Protein AF-A0AAW2JZ70-F1 (afdb_monomer_lite)

Organism: Sesamum radiatum (NCBI:txid300843)

Radius of gyration: 26.57 Å; chains: 1; bounding box: 55×25×83 Å

InterPro domains:
  IPR045018 Azaguanine-like transporters [PTHR43337] (1-91)

Sequence (106 aa):
MLAFFFTPLLASIPSWAVGPPLVLVGVLMMKAVVEVEWGDMRQAIPAFMTMILMPLTYSIAYGLIGGIGTYIVLHLWDWGEELLRKYGVIGRNNSVLVNGGAKEEL

Secondary structure (DSSP, 8-state):
-THHHHHHHHTTS-GGGGHHHHHHHHHHHHHHHHTS-TT-HHHHHHHHHHHHHHHHTT-HHHHHHHHHHHHHHHHHHHHHHHHHHHTT-----SHHHHHHHTTS--

Structure (mmCIF, N/CA/C/O backbone):
data_AF-A0AAW2JZ70-F1
#
_entry.id   AF-A0AAW2JZ70-F1
#
loop_
_atom_site.group_PDB
_atom_site.id
_atom_site.type_symbol
_atom_site.label_atom_id
_atom_site.label_alt_id
_atom_site.label_comp_id
_atom_site.label_asym_id
_atom_site.label_entity_id
_atom_site.label_seq_id
_atom_site.pdbx_PDB_ins_code
_atom_site.Cartn_x
_atom_site.Cartn_y
_atom_site.Cartn_z
_atom_site.occupancy
_atom_site.B_iso_or_equiv
_atom_site.auth_seq_id
_atom_site.auth_comp_id
_atom_site.auth_asym_id
_atom_site.auth_atom_id
_atom_site.pdbx_PDB_model_num
ATOM 1 N N . MET A 1 1 ? 11.243 12.772 -21.547 1.00 69.88 1 MET A N 1
ATOM 2 C CA . MET A 1 1 ? 11.756 13.162 -22.883 1.00 69.88 1 MET A CA 1
ATOM 3 C C . MET A 1 1 ? 13.240 12.840 -23.066 1.00 69.88 1 MET A C 1
ATOM 5 O O . MET A 1 1 ? 13.566 12.251 -24.082 1.00 69.88 1 MET A O 1
ATOM 9 N N . LEU A 1 2 ? 14.118 13.080 -22.080 1.00 80.12 2 LEU A N 1
ATOM 10 C CA . LEU A 1 2 ? 15.535 12.659 -22.138 1.00 80.12 2 LEU A CA 1
ATOM 11 C C . LEU A 1 2 ? 15.743 11.136 -22.293 1.00 80.12 2 LEU A C 1
ATOM 13 O O . LEU A 1 2 ? 16.676 10.713 -22.964 1.00 80.12 2 LEU A O 1
ATOM 17 N N . ALA A 1 3 ? 14.845 10.309 -21.744 1.00 82.81 3 ALA A N 1
ATOM 18 C CA . ALA A 1 3 ? 14.936 8.847 -21.822 1.00 82.81 3 ALA A CA 1
ATOM 19 C C . ALA A 1 3 ? 14.997 8.292 -23.260 1.00 82.81 3 ALA A C 1
ATOM 21 O O . ALA A 1 3 ? 15.693 7.307 -23.492 1.00 82.81 3 ALA A O 1
ATOM 22 N N . PHE A 1 4 ? 14.348 8.941 -24.238 1.00 83.31 4 PHE A N 1
ATOM 23 C CA . PHE A 1 4 ? 14.382 8.496 -25.639 1.00 83.31 4 PHE A CA 1
ATOM 24 C C . PHE A 1 4 ? 15.786 8.574 -26.257 1.00 83.31 4 PHE A C 1
ATOM 26 O O . PHE A 1 4 ? 16.126 7.747 -27.095 1.00 83.31 4 PHE A O 1
ATOM 33 N N . PHE A 1 5 ? 16.628 9.506 -25.799 1.00 87.00 5 PHE A N 1
ATOM 34 C CA . PHE A 1 5 ? 18.001 9.661 -26.290 1.00 87.00 5 PHE A CA 1
ATOM 35 C C . PHE A 1 5 ? 18.958 8.607 -25.705 1.00 87.00 5 PHE A C 1
ATOM 37 O O . PHE A 1 5 ? 19.898 8.181 -26.367 1.00 87.00 5 PHE A O 1
ATOM 44 N N . PHE A 1 6 ? 18.687 8.137 -24.481 1.00 82.31 6 PHE A N 1
ATOM 45 C CA . PHE A 1 6 ? 19.461 7.082 -23.811 1.00 82.31 6 PHE A CA 1
ATOM 46 C C . PHE A 1 6 ? 18.919 5.667 -24.073 1.00 82.31 6 PHE A C 1
ATOM 48 O O . PHE A 1 6 ? 19.605 4.689 -23.790 1.00 82.31 6 PHE A O 1
ATOM 55 N N . THR A 1 7 ? 17.723 5.533 -24.658 1.00 85.69 7 THR A N 1
ATOM 56 C CA . THR A 1 7 ? 17.109 4.240 -25.014 1.00 85.69 7 THR A CA 1
ATOM 57 C C . THR A 1 7 ? 18.033 3.313 -25.826 1.00 85.69 7 THR A C 1
ATOM 59 O O . THR A 1 7 ? 18.129 2.147 -25.450 1.00 85.69 7 THR A O 1
ATOM 62 N N . PRO A 1 8 ? 18.769 3.762 -26.870 1.00 83.75 8 PRO A N 1
ATOM 63 C CA . PRO A 1 8 ? 19.692 2.879 -27.596 1.00 83.75 8 PRO A CA 1
ATOM 64 C C . PRO A 1 8 ? 20.885 2.406 -26.747 1.00 83.75 8 PRO A C 1
ATOM 66 O O . PRO A 1 8 ? 21.392 1.312 -26.971 1.00 83.75 8 PRO A O 1
ATOM 69 N N . LEU A 1 9 ? 21.303 3.182 -25.741 1.00 85.00 9 LEU A N 1
ATOM 70 C CA . LEU A 1 9 ? 22.330 2.774 -24.775 1.00 85.00 9 LEU A CA 1
ATOM 71 C C . LEU A 1 9 ? 21.789 1.723 -23.793 1.00 85.00 9 LEU A C 1
ATOM 73 O O . LEU A 1 9 ? 22.463 0.738 -23.504 1.00 85.00 9 LEU A O 1
ATOM 77 N N . LEU A 1 10 ? 20.556 1.909 -23.313 1.00 81.12 10 LEU A N 1
ATOM 78 C CA . LEU A 1 10 ? 19.890 0.967 -22.410 1.00 81.12 10 LEU A CA 1
ATOM 79 C C . LEU A 1 10 ? 19.516 -0.349 -23.113 1.00 81.12 10 LEU A C 1
ATOM 81 O O . LEU A 1 10 ? 19.545 -1.395 -22.476 1.00 81.12 10 LEU A O 1
ATOM 85 N N . ALA A 1 11 ? 19.225 -0.323 -24.418 1.00 81.38 11 ALA A N 1
ATOM 86 C CA . ALA A 1 11 ? 18.948 -1.523 -25.213 1.00 81.38 11 ALA A CA 1
ATOM 87 C C . ALA A 1 11 ? 20.157 -2.474 -25.324 1.00 81.38 11 ALA A C 1
ATOM 89 O O . ALA A 1 11 ? 19.978 -3.659 -25.595 1.00 81.38 11 ALA A O 1
ATOM 90 N N . SER A 1 12 ? 21.377 -1.974 -25.088 1.00 88.38 12 SER A N 1
ATOM 91 C CA . SER A 1 12 ? 22.600 -2.786 -25.037 1.00 88.38 12 SER A CA 1
ATOM 92 C C . SER A 1 12 ? 22.833 -3.455 -23.672 1.00 88.38 12 SER A C 1
ATOM 94 O O . SER A 1 12 ? 23.770 -4.246 -23.538 1.00 88.38 12 SER A O 1
ATOM 96 N N . ILE A 1 13 ? 22.033 -3.134 -22.649 1.00 86.50 13 ILE A N 1
ATOM 97 C CA . ILE A 1 13 ? 22.160 -3.713 -21.308 1.00 86.50 13 ILE A CA 1
ATOM 98 C C . ILE A 1 13 ? 21.448 -5.075 -21.294 1.00 86.50 13 ILE A C 1
ATOM 100 O O . ILE A 1 13 ? 20.293 -5.168 -21.714 1.00 86.50 13 ILE A O 1
ATOM 104 N N . PRO A 1 14 ? 22.093 -6.147 -20.801 1.00 87.19 14 PRO A N 1
ATOM 105 C CA . PRO A 1 14 ? 21.468 -7.460 -20.751 1.00 87.19 14 PRO A CA 1
ATOM 106 C C . PRO A 1 14 ? 20.295 -7.504 -19.758 1.00 87.19 14 PRO A C 1
ATOM 108 O O . PRO A 1 14 ? 20.318 -6.872 -18.702 1.00 87.19 14 PRO A O 1
ATOM 111 N N . SER A 1 15 ? 19.278 -8.313 -20.070 1.00 85.12 15 SER A N 1
ATOM 112 C CA . SER A 1 15 ? 18.005 -8.372 -19.330 1.00 85.12 15 SER A CA 1
ATOM 113 C C . SER A 1 15 ? 18.137 -8.782 -17.857 1.00 85.12 15 SER A C 1
ATOM 115 O O . SER A 1 15 ? 17.314 -8.383 -17.034 1.00 85.12 15 SER A O 1
ATOM 117 N N . TRP A 1 16 ? 19.185 -9.523 -17.489 1.00 86.88 16 TRP A N 1
ATOM 118 C CA . TRP A 1 16 ? 19.431 -9.935 -16.103 1.00 86.88 16 TRP A CA 1
ATOM 119 C C . TRP A 1 16 ? 19.861 -8.779 -15.184 1.00 86.88 16 TRP A C 1
ATOM 121 O O . TRP A 1 16 ? 19.713 -8.883 -13.967 1.00 86.88 16 TRP A O 1
ATOM 131 N N . ALA A 1 17 ? 20.342 -7.658 -15.736 1.00 91.12 17 ALA A N 1
ATOM 132 C CA . ALA A 1 17 ? 20.812 -6.515 -14.949 1.00 91.12 17 ALA A CA 1
ATOM 133 C C . ALA A 1 17 ? 19.675 -5.724 -14.269 1.00 91.12 17 ALA A C 1
ATOM 135 O O . ALA A 1 17 ? 19.920 -4.984 -13.318 1.00 91.12 17 ALA A O 1
ATOM 136 N N . VAL A 1 18 ? 18.427 -5.886 -14.726 1.00 91.31 18 VAL A N 1
ATOM 137 C CA . VAL A 1 18 ? 17.253 -5.149 -14.215 1.00 91.31 18 VAL A CA 1
ATOM 138 C C . VAL A 1 18 ? 16.668 -5.786 -12.944 1.00 91.31 18 VAL A C 1
ATOM 140 O O . VAL A 1 18 ? 15.961 -5.124 -12.185 1.00 91.31 18 VAL A O 1
ATOM 143 N N . GLY A 1 19 ? 17.005 -7.050 -12.664 1.00 92.81 19 GLY A N 1
ATOM 144 C CA . GLY A 1 19 ? 16.504 -7.791 -11.502 1.00 92.81 19 GLY A CA 1
ATOM 145 C C . GLY A 1 19 ? 16.877 -7.163 -10.150 1.00 92.81 19 GLY A C 1
ATOM 146 O O . GLY A 1 19 ? 15.975 -6.845 -9.373 1.00 92.81 19 GLY A O 1
ATOM 147 N N . PRO A 1 20 ? 18.173 -6.931 -9.853 1.00 92.50 20 PRO A N 1
ATOM 148 C CA . PRO A 1 20 ? 18.593 -6.393 -8.557 1.00 92.50 20 PRO A CA 1
ATOM 149 C C . PRO A 1 20 ? 17.989 -5.015 -8.218 1.00 92.50 20 PRO A C 1
ATOM 151 O O . PRO A 1 20 ? 17.530 -4.843 -7.086 1.00 92.50 20 PRO A O 1
ATOM 154 N N . PRO A 1 21 ? 17.900 -4.051 -9.161 1.00 94.31 21 PRO A N 1
ATOM 155 C CA . PRO A 1 21 ? 17.182 -2.798 -8.930 1.00 94.31 21 PRO A CA 1
ATOM 156 C C . PRO A 1 21 ? 15.706 -2.987 -8.559 1.00 94.31 21 PRO A C 1
ATOM 158 O O . PRO A 1 21 ? 15.231 -2.322 -7.642 1.00 94.31 21 PRO A O 1
ATOM 161 N N . LEU A 1 22 ? 14.982 -3.901 -9.218 1.00 93.12 22 LEU A N 1
ATOM 162 C CA . LEU A 1 22 ? 13.565 -4.156 -8.921 1.00 93.12 22 LEU A CA 1
ATOM 163 C C . LEU A 1 22 ? 13.359 -4.680 -7.494 1.00 93.12 22 LEU A C 1
ATOM 165 O O . LEU A 1 22 ? 12.430 -4.255 -6.808 1.00 93.12 22 LEU A O 1
ATOM 169 N N . VAL A 1 23 ? 14.248 -5.564 -7.031 1.00 94.44 23 VAL A N 1
ATOM 170 C CA . VAL A 1 23 ? 14.214 -6.092 -5.658 1.00 94.44 23 VAL A CA 1
ATOM 171 C C . VAL A 1 23 ? 14.476 -4.976 -4.646 1.00 94.44 23 VAL A C 1
ATOM 173 O O . VAL A 1 23 ? 13.728 -4.843 -3.679 1.00 94.44 23 VAL A O 1
ATOM 176 N N . LEU A 1 24 ? 15.488 -4.134 -4.886 1.00 95.25 24 LEU A N 1
ATOM 177 C CA . LEU A 1 24 ? 15.791 -2.983 -4.026 1.00 95.25 24 LEU A CA 1
ATOM 178 C C . LEU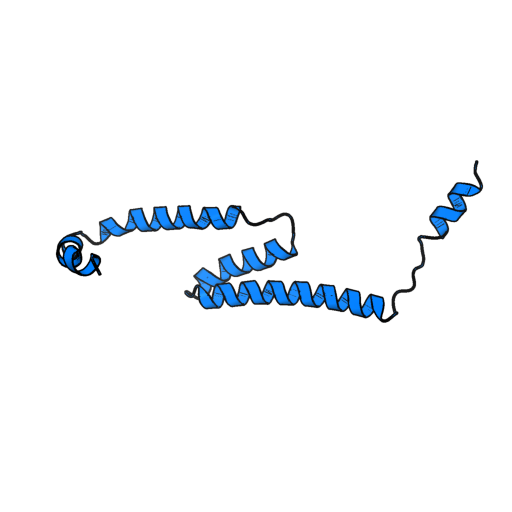 A 1 24 ? 14.612 -2.011 -3.934 1.00 95.25 24 LEU A C 1
ATOM 180 O O . LEU A 1 24 ? 14.238 -1.609 -2.834 1.00 95.25 24 LEU A O 1
ATOM 184 N N . VAL A 1 25 ? 14.000 -1.664 -5.067 1.00 93.94 25 VAL A N 1
ATOM 185 C CA . VAL A 1 25 ? 12.818 -0.789 -5.097 1.00 93.94 25 VAL A CA 1
ATOM 186 C C . VAL A 1 25 ? 11.649 -1.426 -4.342 1.00 93.94 25 VAL A C 1
ATOM 188 O O . VAL A 1 25 ? 11.003 -0.739 -3.555 1.00 93.94 25 VAL A O 1
ATOM 191 N N . GLY A 1 26 ? 11.420 -2.733 -4.502 1.00 92.31 26 GLY A N 1
ATOM 192 C CA . GLY A 1 26 ? 10.395 -3.460 -3.749 1.00 92.31 26 GLY A CA 1
ATOM 193 C C . GLY A 1 26 ? 10.604 -3.378 -2.234 1.00 92.31 26 GLY A C 1
ATOM 194 O O . GLY A 1 26 ? 9.677 -3.039 -1.500 1.00 92.31 26 GLY A O 1
ATOM 195 N N . VAL A 1 27 ? 11.834 -3.597 -1.757 1.00 93.50 27 VAL A N 1
ATOM 196 C CA . VAL A 1 27 ? 12.175 -3.473 -0.326 1.00 93.50 27 VAL A CA 1
ATOM 197 C C . VAL A 1 27 ? 11.986 -2.037 0.171 1.00 93.50 27 VAL A C 1
ATOM 199 O O . VAL A 1 27 ? 11.465 -1.828 1.266 1.00 93.50 27 VAL A O 1
ATOM 202 N N . LEU A 1 28 ? 12.359 -1.039 -0.633 1.00 93.50 28 LEU A N 1
ATOM 203 C CA . LEU A 1 28 ? 12.159 0.370 -0.290 1.00 93.50 28 LEU A CA 1
ATOM 204 C C . LEU A 1 28 ? 10.671 0.732 -0.187 1.00 93.50 28 LEU A C 1
ATOM 206 O O . LEU A 1 28 ? 10.298 1.463 0.727 1.00 93.50 28 LEU A O 1
ATOM 210 N N . MET A 1 29 ? 9.820 0.192 -1.062 1.00 91.94 29 MET A N 1
ATOM 211 C CA . MET A 1 29 ? 8.368 0.407 -1.015 1.00 91.94 29 MET A CA 1
ATOM 212 C C . MET A 1 29 ? 7.710 -0.262 0.194 1.00 91.94 29 MET A C 1
ATOM 214 O O . MET A 1 29 ? 6.795 0.311 0.783 1.00 91.94 29 MET A O 1
ATOM 218 N N . MET A 1 30 ? 8.208 -1.424 0.626 1.00 91.56 30 MET A N 1
ATOM 219 C CA . MET A 1 30 ? 7.708 -2.089 1.835 1.00 91.56 30 MET A CA 1
ATOM 220 C C . MET A 1 30 ? 7.940 -1.265 3.107 1.00 91.56 30 MET A C 1
ATOM 222 O O . MET A 1 30 ? 7.203 -1.434 4.073 1.00 91.56 30 MET A O 1
ATOM 226 N N . LYS A 1 31 ? 8.898 -0.327 3.125 1.00 90.50 31 LYS A N 1
ATOM 227 C CA . LYS A 1 31 ? 9.077 0.575 4.275 1.00 90.50 31 LYS A CA 1
ATOM 228 C C . LYS A 1 31 ? 7.836 1.426 4.551 1.00 90.50 31 LYS A C 1
ATOM 230 O O . LYS A 1 31 ? 7.501 1.614 5.712 1.00 90.50 31 LYS A O 1
ATOM 235 N N . ALA A 1 32 ? 7.129 1.867 3.509 1.00 87.88 32 ALA A N 1
ATOM 236 C CA . ALA A 1 32 ? 5.906 2.657 3.664 1.00 87.88 32 ALA A CA 1
ATOM 237 C C . ALA A 1 32 ? 4.785 1.870 4.368 1.00 87.88 32 ALA A C 1
ATOM 239 O O . ALA A 1 32 ? 3.950 2.445 5.052 1.00 87.88 32 ALA A O 1
ATOM 240 N N . VAL A 1 33 ? 4.784 0.539 4.245 1.00 89.19 33 VAL A N 1
ATOM 241 C CA . VAL A 1 33 ? 3.823 -0.339 4.929 1.00 89.19 33 VAL A CA 1
ATOM 242 C C . VAL A 1 33 ? 4.087 -0.397 6.439 1.00 89.19 33 VAL A C 1
ATOM 244 O O . VAL A 1 33 ? 3.161 -0.570 7.228 1.00 89.19 33 VAL A O 1
ATOM 247 N N . VAL A 1 34 ? 5.343 -0.237 6.860 1.00 88.38 34 VAL A N 1
ATOM 248 C CA . VAL A 1 34 ? 5.731 -0.261 8.281 1.00 88.38 34 VAL A CA 1
ATOM 249 C C . VAL A 1 34 ? 5.299 1.015 9.007 1.00 88.38 34 VAL A C 1
ATOM 251 O O . VAL A 1 34 ? 5.064 0.973 10.209 1.00 88.38 34 VAL A O 1
ATOM 254 N N . GLU A 1 35 ? 5.143 2.128 8.288 1.00 89.06 35 GLU A N 1
ATOM 255 C CA . GLU A 1 35 ? 4.685 3.412 8.840 1.00 89.06 35 GLU A CA 1
ATOM 256 C C . GLU A 1 35 ? 3.181 3.436 9.172 1.00 89.06 35 GLU A C 1
ATOM 258 O O . GLU A 1 35 ? 2.701 4.394 9.772 1.00 89.06 35 GLU A O 1
ATOM 263 N N . VAL A 1 36 ? 2.429 2.390 8.815 1.00 88.31 36 VAL A N 1
ATOM 264 C CA . VAL A 1 36 ? 1.005 2.267 9.152 1.00 88.31 36 VAL A CA 1
ATOM 265 C C . VAL A 1 36 ? 0.821 2.096 10.668 1.00 88.31 36 VAL A C 1
ATOM 267 O O . VAL A 1 36 ? 1.519 1.310 11.307 1.00 88.31 36 VAL A O 1
ATOM 270 N N . GLU A 1 37 ? -0.157 2.791 11.257 1.00 89.31 37 GLU A N 1
ATOM 271 C CA . GLU A 1 37 ? -0.511 2.664 12.678 1.00 89.31 37 GLU A CA 1
ATOM 272 C C . GLU A 1 37 ? -1.235 1.334 12.964 1.00 89.31 37 GLU A C 1
ATOM 274 O O . GLU A 1 37 ? -2.461 1.252 13.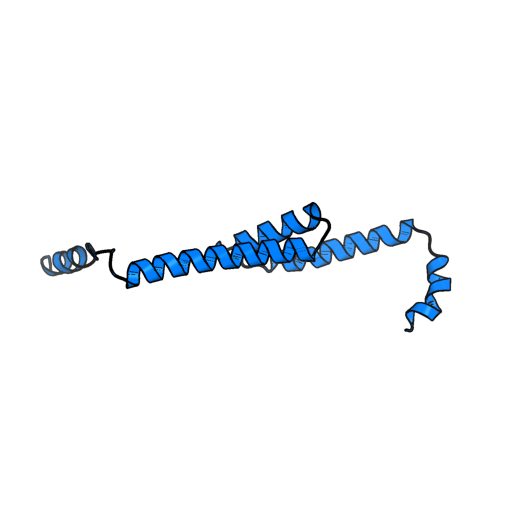025 1.00 89.31 37 GLU A O 1
ATOM 279 N N . TRP A 1 38 ? -0.468 0.262 13.181 1.00 88.38 38 TRP A N 1
ATOM 280 C CA . TRP A 1 38 ? -0.995 -1.085 13.462 1.00 88.38 38 TRP A CA 1
ATOM 281 C C . TRP A 1 38 ? -1.722 -1.226 14.810 1.00 88.38 38 TRP A C 1
ATOM 283 O O . TRP A 1 38 ? -2.343 -2.255 15.065 1.00 88.38 38 TRP A O 1
ATOM 293 N N . GLY A 1 39 ? -1.633 -0.216 15.681 1.00 88.25 39 GLY A N 1
ATOM 294 C CA . GLY A 1 39 ? -2.335 -0.192 16.966 1.00 88.25 39 GLY A CA 1
ATOM 295 C C . GLY A 1 39 ? -3.844 0.037 16.836 1.00 88.25 39 GLY A C 1
ATOM 296 O O . GLY A 1 39 ? -4.594 -0.378 17.718 1.00 88.25 39 GLY A O 1
ATOM 297 N N . ASP A 1 40 ? -4.298 0.653 15.741 1.00 87.88 40 ASP A N 1
ATOM 298 C CA . ASP A 1 40 ? -5.718 0.848 15.459 1.00 87.88 40 ASP A CA 1
ATOM 299 C C . ASP A 1 40 ? -6.212 -0.209 14.464 1.00 87.88 40 ASP A C 1
ATOM 301 O O . ASP A 1 40 ? -5.850 -0.217 13.283 1.00 87.88 40 ASP A O 1
ATOM 305 N N . MET A 1 41 ? -7.103 -1.088 14.928 1.00 86.56 41 MET A N 1
ATOM 306 C CA . MET A 1 41 ? -7.703 -2.132 14.091 1.00 86.56 41 MET A CA 1
ATOM 307 C C . MET A 1 41 ? -8.464 -1.560 12.889 1.00 86.56 41 MET A C 1
ATOM 309 O O . MET A 1 41 ? -8.529 -2.209 11.843 1.00 86.56 41 MET A O 1
ATOM 313 N N . ARG A 1 42 ? -8.986 -0.330 12.980 1.00 85.81 42 ARG A N 1
ATOM 314 C CA . ARG A 1 42 ? -9.686 0.333 11.867 1.00 85.81 42 ARG A CA 1
ATOM 315 C C . ARG A 1 42 ? -8.753 0.663 10.707 1.00 85.81 42 ARG A C 1
ATOM 317 O O . ARG A 1 42 ? -9.226 0.747 9.578 1.00 85.81 42 ARG A O 1
ATOM 324 N N . GLN A 1 43 ? -7.457 0.825 10.967 1.00 89.00 43 GLN A N 1
ATOM 325 C CA . GLN A 1 43 ? -6.433 1.103 9.956 1.00 89.00 43 GLN A CA 1
ATOM 326 C C . GLN A 1 43 ? -5.639 -0.159 9.584 1.00 89.00 43 GLN A C 1
ATOM 328 O O . GLN A 1 43 ? -5.340 -0.379 8.409 1.00 89.00 43 GLN A O 1
ATOM 333 N N . ALA A 1 44 ? -5.378 -1.040 10.553 1.00 91.88 44 ALA A N 1
ATOM 334 C CA . ALA A 1 44 ? -4.645 -2.286 10.341 1.00 91.88 44 ALA A CA 1
ATOM 335 C C . ALA A 1 44 ? -5.379 -3.261 9.400 1.00 91.88 44 ALA A C 1
ATOM 337 O O . ALA A 1 44 ? -4.768 -3.831 8.493 1.00 91.88 44 ALA A O 1
ATOM 338 N N . ILE A 1 45 ? -6.697 -3.429 9.576 1.00 92.38 45 ILE A N 1
ATOM 339 C CA . ILE A 1 45 ? -7.522 -4.334 8.757 1.00 92.38 45 ILE A CA 1
ATOM 340 C C . ILE A 1 45 ? -7.504 -3.942 7.263 1.00 92.38 45 ILE A C 1
ATOM 342 O O . ILE A 1 45 ? -7.169 -4.794 6.433 1.00 92.38 45 ILE A O 1
ATOM 346 N N . PRO A 1 46 ? -7.817 -2.690 6.867 1.00 92.00 46 PRO A N 1
ATOM 347 C CA . PRO A 1 46 ? -7.783 -2.300 5.457 1.00 92.00 46 PRO A CA 1
ATOM 348 C C . PRO A 1 46 ? -6.366 -2.291 4.866 1.00 92.00 46 PRO A C 1
ATOM 350 O O . PRO A 1 46 ? -6.202 -2.641 3.692 1.00 92.00 46 PRO A O 1
ATOM 353 N N . ALA A 1 47 ? -5.335 -1.954 5.649 1.00 93.00 47 ALA A N 1
ATOM 354 C CA . ALA A 1 47 ? -3.944 -2.009 5.193 1.00 93.00 47 ALA A CA 1
ATOM 355 C C . ALA A 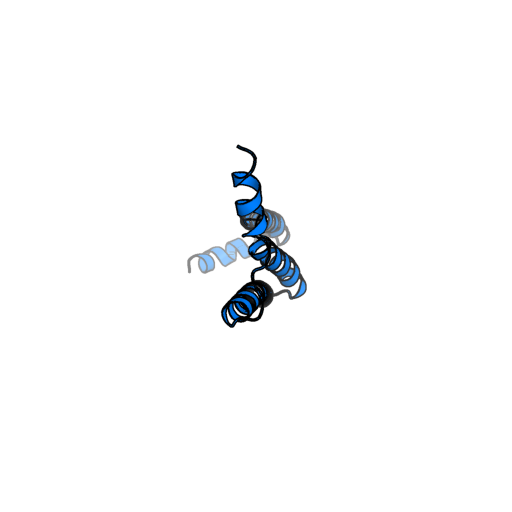1 47 ? -3.508 -3.447 4.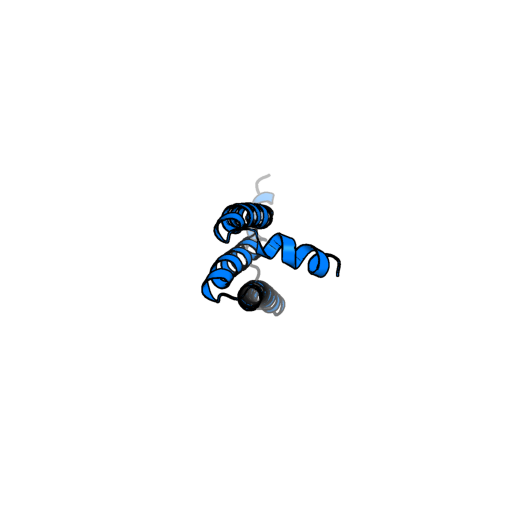861 1.00 93.00 47 ALA A C 1
ATOM 357 O O . ALA A 1 47 ? -2.969 -3.705 3.781 1.00 93.00 47 ALA A O 1
ATOM 358 N N . PHE A 1 48 ? -3.819 -4.402 5.741 1.00 92.94 48 PHE A N 1
ATOM 359 C CA . PHE A 1 48 ? -3.570 -5.824 5.505 1.00 92.94 48 PHE A CA 1
ATOM 360 C C . PHE A 1 48 ? -4.326 -6.342 4.277 1.00 92.94 48 PHE A C 1
ATOM 362 O O . PHE A 1 48 ? -3.757 -7.034 3.429 1.00 92.94 48 PHE A O 1
ATOM 369 N N . MET A 1 49 ? -5.595 -5.948 4.140 1.00 93.69 49 MET A N 1
ATOM 370 C CA . MET A 1 49 ? -6.420 -6.353 3.008 1.00 93.69 49 MET A CA 1
ATOM 371 C C . MET A 1 49 ? -5.834 -5.838 1.678 1.00 93.69 49 MET A C 1
ATOM 373 O O . MET A 1 49 ? -5.646 -6.599 0.727 1.00 93.69 49 MET A O 1
ATOM 377 N N . THR A 1 50 ? -5.428 -4.570 1.625 1.00 93.75 50 THR A N 1
ATOM 378 C CA . THR A 1 50 ? -4.769 -3.981 0.444 1.00 93.75 50 THR A CA 1
ATOM 379 C C . THR A 1 50 ? -3.521 -4.767 0.032 1.00 93.75 50 THR A C 1
ATOM 381 O O . THR A 1 50 ? -3.329 -5.055 -1.152 1.00 93.75 50 THR A O 1
ATOM 384 N N . MET A 1 51 ? -2.692 -5.150 1.009 1.00 92.56 51 MET A N 1
ATOM 385 C CA . MET A 1 51 ? -1.417 -5.836 0.784 1.00 92.56 51 MET A CA 1
ATOM 386 C C . MET A 1 51 ? -1.586 -7.222 0.154 1.00 92.56 51 MET A C 1
ATOM 388 O O . MET A 1 51 ? -0.747 -7.632 -0.642 1.00 92.56 51 MET A O 1
ATOM 392 N N . ILE A 1 52 ? -2.675 -7.928 0.473 1.00 94.00 52 ILE A N 1
ATOM 393 C CA . ILE A 1 52 ? -2.976 -9.250 -0.094 1.00 94.00 52 ILE A CA 1
ATOM 394 C C . ILE A 1 52 ? -3.695 -9.136 -1.443 1.00 94.00 52 ILE A C 1
ATOM 396 O O . ILE A 1 52 ? -3.379 -9.884 -2.370 1.00 94.00 52 ILE A O 1
ATOM 400 N N . LEU A 1 53 ? -4.640 -8.202 -1.597 1.00 93.88 53 LEU A N 1
ATOM 401 C CA . LEU A 1 53 ? -5.397 -8.072 -2.853 1.00 93.88 53 LEU A CA 1
ATOM 402 C C . LEU A 1 53 ? -4.551 -7.566 -4.014 1.00 93.88 53 LEU A C 1
ATOM 404 O O . LEU A 1 53 ? -4.812 -7.933 -5.158 1.00 93.88 53 LEU A O 1
ATOM 408 N N . MET A 1 54 ? -3.558 -6.727 -3.739 1.00 94.38 54 MET A N 1
ATOM 409 C CA . MET A 1 54 ? -2.695 -6.154 -4.764 1.00 94.38 54 MET A CA 1
ATOM 410 C C . MET A 1 54 ? -1.933 -7.220 -5.581 1.00 94.38 54 MET A C 1
ATOM 412 O O . MET A 1 54 ? -2.072 -7.213 -6.808 1.00 94.38 54 MET A O 1
ATOM 416 N N . PRO A 1 55 ? -1.193 -8.168 -4.964 1.00 90.38 55 PRO A N 1
ATOM 417 C CA . PRO A 1 55 ? -0.572 -9.266 -5.698 1.00 90.38 55 PRO A CA 1
ATOM 418 C C . PRO A 1 55 ? -1.603 -10.257 -6.248 1.00 90.38 55 PRO A C 1
ATOM 420 O O . PRO A 1 55 ? -1.415 -10.750 -7.356 1.00 90.38 55 PRO A O 1
ATOM 423 N N . LEU A 1 56 ? -2.707 -10.517 -5.535 1.00 93.62 56 LEU A N 1
ATOM 424 C CA . LEU A 1 56 ? -3.721 -11.483 -5.978 1.00 93.62 56 LEU A CA 1
ATOM 425 C C . LEU A 1 56 ? -4.451 -11.036 -7.254 1.00 93.62 56 LEU A C 1
ATOM 427 O O . LEU A 1 56 ? -4.746 -11.850 -8.125 1.00 93.62 56 LEU A O 1
ATOM 431 N N . THR A 1 57 ? -4.737 -9.739 -7.370 1.00 92.19 57 THR A N 1
ATOM 432 C CA . THR A 1 57 ? -5.479 -9.170 -8.506 1.00 92.19 57 THR A CA 1
ATOM 433 C C . THR A 1 57 ? -4.547 -8.715 -9.633 1.00 92.19 57 THR A C 1
ATOM 435 O O . THR A 1 57 ? -5.020 -8.239 -10.663 1.00 92.19 57 THR A O 1
ATOM 438 N N . TYR A 1 58 ? -3.223 -8.804 -9.434 1.00 91.12 58 TYR A N 1
ATOM 439 C CA . TYR A 1 58 ? -2.193 -8.264 -10.336 1.00 91.12 58 TYR A CA 1
ATOM 440 C C . TYR A 1 58 ? -2.432 -6.794 -10.730 1.00 91.12 58 TYR A C 1
ATOM 442 O O . TYR A 1 58 ? -1.990 -6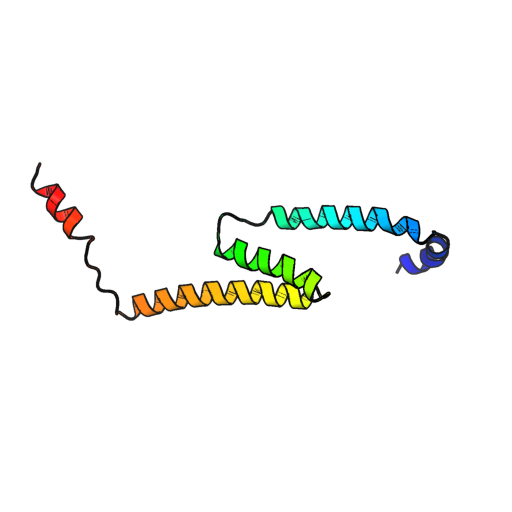.326 -11.779 1.00 91.12 58 TYR A O 1
ATOM 450 N N . SER A 1 59 ? -3.157 -6.055 -9.886 1.00 92.00 59 SER A N 1
ATOM 451 C CA . SER A 1 59 ? -3.615 -4.697 -10.151 1.00 92.00 59 SER A CA 1
ATOM 452 C C . SER A 1 59 ? -3.595 -3.884 -8.869 1.00 92.00 59 SER A C 1
ATOM 454 O O . SER A 1 59 ? -4.349 -4.136 -7.925 1.00 92.00 59 SER A O 1
ATOM 456 N N . ILE A 1 60 ? -2.751 -2.854 -8.878 1.00 90.44 60 ILE A N 1
ATOM 457 C CA . ILE A 1 60 ? -2.635 -1.873 -7.796 1.00 90.44 60 ILE A CA 1
ATOM 458 C C . ILE A 1 60 ? -3.990 -1.204 -7.533 1.00 90.44 60 ILE A C 1
ATOM 460 O O . ILE A 1 60 ? -4.364 -1.003 -6.381 1.00 90.44 60 ILE A O 1
ATOM 464 N N . ALA A 1 61 ? -4.754 -0.916 -8.594 1.00 93.62 61 ALA A N 1
ATOM 465 C CA . ALA A 1 61 ? -6.031 -0.218 -8.497 1.00 93.62 61 ALA A CA 1
ATOM 466 C C . ALA A 1 61 ? -7.091 -1.047 -7.758 1.00 93.62 61 ALA A C 1
ATOM 468 O O . ALA A 1 61 ? -7.706 -0.552 -6.817 1.00 93.62 61 ALA A O 1
ATOM 469 N N . TYR A 1 62 ? -7.279 -2.316 -8.135 1.00 93.06 62 TYR A N 1
ATOM 470 C CA . TYR A 1 62 ? -8.267 -3.174 -7.472 1.00 93.06 62 TYR A CA 1
ATOM 471 C C . TYR A 1 62 ? -7.883 -3.480 -6.019 1.00 93.06 62 TYR A C 1
ATOM 473 O O . TYR A 1 62 ? -8.757 -3.485 -5.153 1.00 93.06 62 TYR A O 1
ATOM 481 N N . GLY A 1 63 ? -6.585 -3.651 -5.732 1.00 92.31 63 GLY A N 1
ATOM 482 C CA . GLY A 1 63 ? -6.094 -3.794 -4.359 1.00 92.31 63 GLY A CA 1
ATOM 483 C C . GLY A 1 63 ? -6.410 -2.576 -3.490 1.00 92.31 63 GLY A C 1
ATOM 484 O O . GLY A 1 63 ? -6.926 -2.727 -2.383 1.00 92.31 63 GLY A O 1
ATOM 485 N N . LEU A 1 64 ? -6.177 -1.370 -4.017 1.00 92.56 64 LEU A N 1
ATOM 486 C CA . LEU A 1 64 ? -6.465 -0.116 -3.320 1.00 92.56 64 LEU A CA 1
ATOM 487 C C . LEU A 1 64 ? -7.970 0.070 -3.066 1.00 92.56 64 LEU A C 1
ATOM 489 O O . LEU A 1 64 ? -8.368 0.426 -1.959 1.00 92.56 64 LEU A O 1
ATOM 493 N N . ILE A 1 65 ? -8.810 -0.204 -4.071 1.00 93.44 65 ILE A N 1
ATOM 494 C CA . ILE A 1 65 ? -10.273 -0.098 -3.951 1.00 93.44 65 ILE A CA 1
ATOM 495 C C . ILE A 1 65 ? -10.795 -1.060 -2.877 1.00 93.44 65 ILE A C 1
ATOM 497 O O . ILE A 1 65 ? -11.618 -0.660 -2.058 1.00 93.44 65 ILE A O 1
ATOM 501 N N . GLY A 1 66 ? -10.299 -2.302 -2.836 1.00 93.25 66 GLY A N 1
ATOM 502 C CA . GLY A 1 66 ? -10.679 -3.269 -1.801 1.00 93.25 66 GLY A CA 1
ATOM 503 C C . GLY A 1 66 ? -10.259 -2.834 -0.391 1.00 93.25 66 GLY A C 1
ATOM 504 O O . GLY A 1 66 ? -11.040 -2.955 0.557 1.00 93.25 66 GLY A O 1
ATOM 505 N N . GLY A 1 67 ? -9.063 -2.258 -0.259 1.00 92.75 67 GLY A N 1
ATOM 506 C CA . GLY A 1 67 ? -8.574 -1.662 0.985 1.00 92.75 67 GLY A CA 1
ATOM 507 C C . GLY A 1 67 ? -9.445 -0.522 1.499 1.00 92.75 67 GLY A C 1
ATOM 508 O O . GLY A 1 67 ? -9.954 -0.570 2.619 1.00 92.75 67 GLY A O 1
ATOM 509 N N . ILE A 1 68 ? -9.668 0.485 0.652 1.00 93.00 68 ILE A N 1
ATOM 510 C CA . ILE A 1 68 ? -10.504 1.650 0.972 1.00 93.00 68 ILE A CA 1
ATOM 511 C C . ILE A 1 68 ? -11.948 1.216 1.249 1.00 93.00 68 ILE A C 1
ATOM 513 O O . ILE A 1 68 ? -12.560 1.690 2.204 1.00 93.00 68 ILE A O 1
ATOM 517 N N . GLY A 1 69 ? -12.485 0.274 0.470 1.00 92.19 69 GLY A N 1
ATOM 518 C CA . GLY A 1 69 ? -13.817 -0.284 0.693 1.00 92.19 69 GLY A CA 1
ATOM 519 C C . GLY A 1 69 ? -13.954 -0.910 2.081 1.00 92.19 69 GLY A C 1
ATOM 520 O O . GLY A 1 69 ? -14.923 -0.637 2.785 1.00 92.19 69 GLY A O 1
ATOM 521 N N . THR A 1 70 ? -12.947 -1.669 2.517 1.00 90.62 70 THR A N 1
ATOM 522 C CA . THR A 1 70 ? -12.915 -2.265 3.862 1.00 90.62 70 THR 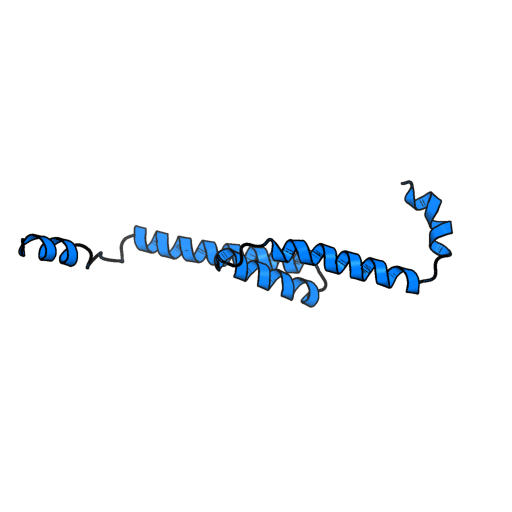A CA 1
ATOM 523 C C . THR A 1 70 ? -12.896 -1.191 4.953 1.00 90.62 70 THR A C 1
ATOM 525 O O . THR A 1 70 ? -13.638 -1.296 5.929 1.00 90.62 70 THR A O 1
ATOM 528 N N . TYR A 1 71 ? -12.116 -0.120 4.770 1.00 91.88 71 TYR A N 1
ATOM 529 C CA . TYR A 1 71 ? -12.088 1.012 5.703 1.00 91.88 71 TYR A CA 1
ATOM 530 C C . TYR A 1 71 ? -13.458 1.696 5.829 1.00 91.88 71 TYR A C 1
ATOM 532 O O . TYR A 1 71 ? -13.918 1.963 6.942 1.00 91.88 71 TYR A O 1
ATOM 540 N N . ILE A 1 72 ? -14.134 1.930 4.698 1.00 91.25 72 ILE A N 1
ATOM 541 C CA . ILE A 1 72 ? -15.468 2.546 4.662 1.00 91.25 72 ILE A CA 1
ATOM 542 C C . ILE A 1 72 ? -16.490 1.663 5.380 1.00 91.25 72 ILE A C 1
ATOM 544 O O . ILE A 1 72 ? -17.266 2.177 6.178 1.00 91.25 72 ILE A O 1
ATOM 548 N N . VAL A 1 73 ? -16.485 0.349 5.137 1.00 90.38 73 VAL A N 1
ATOM 549 C CA . VAL A 1 73 ? -17.427 -0.584 5.780 1.00 90.38 73 VAL A CA 1
ATOM 550 C C . VAL A 1 73 ? -17.263 -0.580 7.301 1.00 90.38 73 VAL A C 1
ATOM 552 O O . VAL A 1 73 ? -18.262 -0.520 8.015 1.00 90.38 73 VAL A O 1
ATOM 555 N N . LEU A 1 74 ? -16.023 -0.582 7.802 1.00 87.62 74 LEU A N 1
ATOM 556 C CA . LEU A 1 74 ? -15.747 -0.534 9.242 1.00 87.62 74 LEU A CA 1
ATOM 557 C C . LEU A 1 74 ? -16.223 0.779 9.878 1.00 87.62 74 LEU A C 1
ATOM 559 O O . LEU A 1 74 ? -16.884 0.753 10.915 1.00 87.62 74 LEU A O 1
ATOM 563 N N . HIS A 1 75 ? -15.927 1.920 9.250 1.00 87.12 75 HIS A N 1
ATOM 564 C CA . HIS A 1 75 ? -16.386 3.222 9.747 1.00 87.12 75 HIS A CA 1
ATOM 565 C C . HIS A 1 75 ? -17.907 3.382 9.667 1.00 87.12 75 HIS A C 1
ATOM 567 O O . HIS A 1 75 ? -18.515 3.975 10.556 1.00 87.12 75 HIS A O 1
ATOM 573 N N . LEU A 1 76 ? -18.537 2.841 8.622 1.00 87.69 76 LEU A N 1
ATOM 574 C CA . LEU A 1 76 ? -19.984 2.900 8.451 1.00 87.69 76 LEU A CA 1
ATOM 575 C C . LEU A 1 76 ? -20.714 2.049 9.498 1.00 87.69 76 LEU A C 1
ATOM 577 O O . LEU A 1 76 ? -21.753 2.473 10.000 1.00 87.69 76 LEU A O 1
ATOM 581 N N . TRP A 1 77 ? -20.167 0.880 9.848 1.00 81.25 77 TRP A N 1
ATOM 582 C CA . TRP A 1 77 ? -20.715 0.024 10.904 1.00 81.25 77 TRP A CA 1
ATOM 583 C C . TRP A 1 77 ? -20.679 0.719 12.269 1.00 81.25 77 TRP A C 1
ATOM 585 O O . TRP A 1 77 ? -21.695 0.772 12.960 1.00 81.25 77 TRP A O 1
ATOM 595 N N . ASP A 1 78 ? -19.536 1.312 12.621 1.00 83.44 78 ASP A N 1
ATOM 596 C CA . ASP A 1 78 ? -19.359 2.057 13.872 1.00 83.44 78 ASP A CA 1
ATOM 597 C C . ASP A 1 78 ? -20.332 3.241 13.977 1.00 83.44 78 ASP A C 1
ATOM 599 O O . ASP A 1 78 ? -21.029 3.415 14.978 1.00 83.44 78 ASP A O 1
ATOM 603 N N . TRP A 1 79 ? -20.471 4.008 12.891 1.00 81.38 79 TRP A N 1
ATOM 604 C CA . TRP A 1 79 ? -21.428 5.111 12.827 1.00 81.38 79 TRP A CA 1
ATOM 605 C C . TRP A 1 79 ? -22.886 4.638 12.919 1.00 81.38 79 TRP A C 1
ATOM 607 O O . TRP A 1 79 ? -23.719 5.318 13.520 1.00 81.38 79 TRP A O 1
ATOM 617 N N . GLY A 1 80 ? -23.203 3.466 12.361 1.00 79.31 80 GLY A N 1
ATOM 618 C CA . GLY A 1 80 ? -24.519 2.836 12.460 1.00 79.31 80 GLY A CA 1
ATOM 619 C C . GLY A 1 80 ? -24.877 2.426 13.889 1.00 79.31 80 GLY A C 1
ATOM 620 O O . GLY A 1 80 ? -25.986 2.713 14.344 1.00 79.31 80 GLY A O 1
ATOM 621 N N . GLU A 1 81 ? -23.940 1.823 14.626 1.00 69.06 81 GLU A N 1
ATOM 622 C CA . GLU A 1 81 ? -24.138 1.496 16.044 1.00 69.06 81 GLU A CA 1
ATOM 623 C C . GLU A 1 81 ? -24.295 2.755 16.906 1.00 69.06 81 GLU A C 1
ATOM 625 O O . GLU A 1 81 ? -25.158 2.798 17.787 1.00 69.06 81 GLU A O 1
ATOM 630 N N . GLU A 1 82 ? -23.521 3.805 16.627 1.00 69.75 82 GLU A N 1
ATOM 631 C CA . GLU A 1 82 ? -23.632 5.094 17.313 1.00 69.75 82 GLU A CA 1
ATOM 632 C C . GLU A 1 82 ? -24.978 5.777 17.019 1.00 69.75 82 GLU A C 1
ATOM 634 O O . GLU A 1 82 ? -25.645 6.261 17.935 1.00 69.75 82 GLU A O 1
ATOM 639 N N . LEU A 1 83 ? -25.436 5.770 15.764 1.00 70.62 83 LEU A N 1
ATOM 640 C CA . LEU A 1 83 ? -26.744 6.305 15.378 1.00 70.62 83 LEU A CA 1
ATOM 641 C C . LEU A 1 83 ? -27.900 5.526 16.005 1.00 70.62 83 LEU A C 1
ATOM 643 O O . LEU A 1 83 ? -28.842 6.152 16.490 1.00 70.62 83 LEU A O 1
ATOM 647 N N . LEU A 1 84 ? -27.824 4.193 16.051 1.00 66.06 84 LEU A N 1
ATOM 648 C CA . LEU A 1 84 ? -28.818 3.344 16.720 1.00 66.06 84 LEU A CA 1
ATOM 649 C C . LEU A 1 84 ? -28.828 3.568 18.239 1.00 66.06 84 LEU A C 1
ATOM 651 O O . LEU A 1 84 ? -29.898 3.610 18.852 1.00 66.06 84 LEU A O 1
ATOM 655 N N . ARG A 1 85 ? -27.659 3.794 18.851 1.00 64.19 85 ARG A N 1
ATOM 656 C CA . ARG A 1 85 ? -27.551 4.216 20.258 1.00 64.19 85 ARG A CA 1
ATOM 657 C C . ARG A 1 85 ? -28.177 5.592 20.480 1.00 64.19 85 ARG A C 1
ATOM 659 O O . ARG A 1 85 ? -28.899 5.771 21.461 1.00 64.19 85 ARG A O 1
ATOM 666 N N . LYS A 1 86 ? -27.960 6.542 19.564 1.00 64.56 86 LYS A N 1
ATOM 667 C CA . LYS A 1 86 ? -28.504 7.910 19.636 1.00 64.56 86 LYS A CA 1
ATOM 668 C C . LYS A 1 86 ? -30.016 7.968 19.405 1.00 64.56 86 LYS A C 1
ATOM 670 O O . LYS A 1 86 ? -30.678 8.800 20.017 1.00 64.56 86 LYS A O 1
ATOM 675 N N . TYR A 1 87 ? -30.557 7.079 18.569 1.00 72.31 87 TYR A N 1
ATOM 676 C CA . TYR A 1 87 ? -31.998 6.941 18.317 1.00 72.31 87 TYR A CA 1
ATOM 677 C C . TYR A 1 87 ? -32.756 6.142 19.395 1.00 72.31 87 TYR A C 1
ATOM 679 O O . TYR A 1 87 ? -33.976 6.033 19.319 1.00 72.31 87 TYR A O 1
ATOM 687 N N . GLY A 1 88 ? -32.075 5.687 20.455 1.00 62.97 88 GLY A N 1
ATOM 688 C CA . GLY A 1 88 ? -32.724 5.422 21.741 1.00 62.97 88 GLY A CA 1
ATOM 689 C C . GLY A 1 88 ? -33.255 4.005 21.959 1.00 62.97 88 GLY A C 1
ATOM 690 O O . GLY A 1 88 ? -34.430 3.839 22.271 1.00 62.97 88 GLY A O 1
ATOM 691 N N . VAL A 1 89 ? -32.389 2.984 21.893 1.00 60.81 89 VAL A N 1
ATOM 692 C CA . VAL A 1 89 ? -32.741 1.615 22.351 1.00 60.81 89 VAL A CA 1
ATOM 693 C C . VAL A 1 89 ? -31.817 1.063 23.454 1.00 60.81 89 VAL A C 1
ATOM 695 O O . VAL A 1 89 ? -32.143 0.059 24.077 1.00 60.81 89 VAL A O 1
ATOM 698 N N . ILE A 1 90 ? -30.712 1.731 23.810 1.00 63.34 90 ILE A N 1
ATOM 699 C CA . ILE A 1 90 ? -29.855 1.301 24.933 1.00 63.34 90 ILE A CA 1
ATOM 700 C C . ILE A 1 90 ? -30.076 2.190 26.160 1.00 63.34 90 ILE A C 1
ATOM 702 O O . ILE A 1 90 ? -29.515 3.274 26.319 1.00 63.34 90 ILE A O 1
ATOM 706 N N . GLY A 1 91 ? -30.954 1.697 27.034 1.00 56.94 91 GLY A N 1
ATOM 707 C CA . GLY A 1 91 ? -31.149 2.198 28.386 1.00 56.94 91 GLY A CA 1
ATOM 708 C C . GLY A 1 91 ? -29.861 2.092 29.202 1.00 56.94 91 GLY A C 1
ATOM 709 O O . GLY A 1 91 ? -29.237 1.037 29.311 1.00 56.94 91 GLY A O 1
ATOM 710 N N . ARG A 1 92 ? -29.466 3.227 29.774 1.00 66.31 92 ARG A N 1
ATOM 711 C CA . ARG A 1 92 ? -28.287 3.416 30.615 1.00 66.31 92 ARG A CA 1
ATOM 712 C C . ARG A 1 92 ? -28.565 2.933 32.042 1.00 66.31 92 ARG A C 1
ATOM 714 O O . ARG A 1 92 ? -28.909 3.744 32.893 1.00 66.31 92 ARG A O 1
ATOM 721 N N . ASN A 1 93 ? -28.348 1.650 32.320 1.00 61.12 93 ASN A N 1
ATOM 722 C CA . ASN A 1 93 ? -28.325 1.127 33.689 1.00 61.12 93 ASN A CA 1
ATOM 723 C C . ASN A 1 93 ? -26.903 0.653 34.007 1.00 61.12 93 ASN A C 1
ATOM 725 O O . ASN A 1 93 ? -26.478 -0.346 33.439 1.00 61.12 93 ASN A O 1
ATOM 729 N N . ASN A 1 94 ? -26.159 1.422 34.825 1.00 61.34 94 ASN A N 1
ATOM 730 C CA . ASN A 1 94 ? -25.189 0.944 35.844 1.00 61.34 94 ASN A CA 1
ATOM 731 C C . ASN A 1 94 ? -24.146 1.986 36.311 1.00 61.34 94 ASN A C 1
ATOM 733 O O . ASN A 1 94 ? -23.399 1.707 37.241 1.00 61.34 94 ASN A O 1
ATOM 737 N N . SER A 1 95 ? -24.122 3.217 35.787 1.00 54.72 95 SER A N 1
ATOM 738 C CA . SER A 1 95 ? -23.224 4.268 36.316 1.00 54.72 95 SER A CA 1
ATOM 739 C C . SER A 1 95 ? -23.762 5.011 37.550 1.00 54.72 95 SER A C 1
ATOM 741 O O . SER A 1 95 ? -23.015 5.743 38.195 1.00 54.72 95 SER A O 1
ATOM 743 N N . VAL A 1 96 ? -25.032 4.807 37.921 1.00 57.25 96 VAL A N 1
ATOM 744 C CA . VAL A 1 96 ? -25.654 5.448 39.099 1.00 57.25 96 VAL A CA 1
ATOM 745 C C . VAL A 1 96 ? -25.501 4.598 40.370 1.00 57.25 96 VAL A C 1
ATOM 747 O O . VAL A 1 96 ? -25.398 5.150 41.459 1.00 57.25 96 VAL A O 1
ATOM 750 N N . LEU A 1 97 ? -25.379 3.271 40.249 1.00 58.00 97 LEU A N 1
ATOM 751 C CA . LEU A 1 97 ? -25.231 2.377 41.409 1.00 58.00 97 LEU A CA 1
ATOM 752 C C . LEU A 1 97 ? -23.827 2.428 42.033 1.00 58.00 97 LEU A C 1
ATOM 754 O O . LEU A 1 97 ? -23.676 2.188 43.224 1.00 58.00 97 LEU A O 1
ATOM 758 N N . VAL A 1 98 ? -22.810 2.807 41.253 1.00 63.47 98 VAL A N 1
ATOM 759 C CA . VAL A 1 98 ? -21.430 2.956 41.749 1.00 63.47 98 VAL A CA 1
ATOM 760 C C . VAL A 1 98 ? -21.230 4.282 42.493 1.00 63.47 98 VAL A C 1
ATOM 762 O O . VAL A 1 98 ? -20.451 4.347 43.436 1.00 63.47 98 VAL A O 1
ATOM 765 N N . ASN A 1 99 ? -21.952 5.345 42.115 1.00 57.56 99 ASN A N 1
ATOM 766 C CA . ASN A 1 99 ? -21.789 6.664 42.741 1.00 57.56 99 ASN A CA 1
ATOM 767 C C . ASN A 1 99 ? -22.652 6.856 44.004 1.00 57.56 99 ASN A C 1
ATOM 769 O O . ASN A 1 99 ? -22.344 7.718 44.821 1.00 57.56 99 ASN A O 1
ATOM 773 N N . GLY A 1 100 ? -23.714 6.057 44.171 1.00 56.81 100 GLY A N 1
ATOM 774 C CA . GLY A 1 100 ? -24.555 6.064 45.374 1.00 56.81 100 GLY A CA 1
ATOM 775 C C . GLY A 1 100 ? -23.971 5.266 46.545 1.00 56.81 100 GLY A C 1
ATOM 776 O O . GLY A 1 100 ? -24.086 5.705 47.679 1.00 56.81 100 GLY A O 1
ATOM 777 N N . GLY A 1 101 ? -23.291 4.142 46.281 1.00 53.28 101 GLY A N 1
ATOM 778 C CA . GLY A 1 101 ? -22.703 3.304 47.338 1.00 53.28 101 GLY A CA 1
ATOM 779 C C . GLY A 1 101 ? -21.438 3.884 47.979 1.00 53.28 101 GLY A C 1
ATOM 780 O O . GLY A 1 101 ? -21.175 3.643 49.146 1.00 53.28 101 GLY A O 1
ATOM 781 N N . ALA A 1 102 ? -20.677 4.712 47.257 1.00 59.59 102 ALA A N 1
ATOM 782 C CA . ALA A 1 102 ? -19.428 5.286 47.769 1.00 59.59 102 ALA A CA 1
ATOM 783 C C . ALA A 1 102 ? -19.619 6.510 48.690 1.00 59.59 102 ALA A C 1
ATOM 785 O O . ALA A 1 102 ? -18.632 7.063 49.171 1.00 59.59 102 ALA A O 1
ATOM 786 N N . LYS A 1 103 ? -20.859 6.976 48.902 1.00 57.97 103 LYS A N 1
ATOM 787 C CA . LYS A 1 103 ? -21.159 8.161 49.727 1.00 57.97 103 LYS A CA 1
ATOM 788 C C . LYS A 1 103 ? -21.841 7.858 51.063 1.00 57.97 103 LYS A C 1
ATOM 790 O O . LYS A 1 103 ? -22.098 8.798 51.802 1.00 57.97 103 LYS A O 1
ATOM 795 N N . GLU A 1 104 ? -22.116 6.591 51.374 1.00 59.31 104 GLU A N 1
ATOM 796 C CA . GLU A 1 104 ? -22.769 6.189 52.634 1.00 59.31 104 GLU A CA 1
ATOM 797 C C . GLU A 1 104 ? -21.810 5.476 53.614 1.00 59.31 104 GLU A C 1
ATOM 799 O O . GLU A 1 104 ? -22.200 5.169 54.735 1.00 59.31 104 GLU A O 1
ATOM 804 N N . GLU A 1 105 ? -20.542 5.259 53.229 1.00 57.44 105 GLU A N 1
ATOM 805 C CA . GLU A 1 105 ? -19.513 4.596 54.060 1.00 57.44 105 GLU A CA 1
ATOM 806 C C . GLU A 1 105 ? -18.389 5.526 54.584 1.00 57.44 105 GLU A C 1
ATOM 808 O O . GLU A 1 105 ? -17.418 5.033 55.159 1.00 57.44 105 GLU A O 1
ATOM 813 N N . LEU A 1 106 ? -18.496 6.856 54.434 1.00 50.03 106 LEU A N 1
ATOM 814 C CA . LEU A 1 106 ? -17.576 7.852 55.027 1.00 50.03 106 LEU A CA 1
ATOM 815 C C . LEU A 1 106 ? -18.349 9.016 55.652 1.00 50.03 106 LEU A C 1
ATOM 817 O O . LEU A 1 106 ? -17.847 9.563 56.660 1.00 50.03 106 LEU A O 1
#

pLDDT: mean 82.49, std 12.98, range [50.03, 95.25]

Foldseek 3Di:
DVVVVCVVVVVPDDPVVVVVVVVVVVVVVVVVLVPFPCVDPLGVVLSVQLVVVCVVVVHNVVSNCSSVVSSCVVVVVVVVVVVVVVVDDDDDPDPVVVVVVVPPPD

=== Feature glossary ===
The features interleaved in this record are:

— What the protein is —

Sequence gives the chain of amino acids in standard one-letter code (A=alanine, C=cysteine, …, Y=tyrosine), read N→C. It is the only feature that is directly encoded by the gene; all structural features are derived from the folded form of this sequence.

Database cross-references. InterPro integrates a dozen domain/family signature databases into unified entries with residue-range hits. GO terms attach function/process/location labels with evidence codes. CATH codes position the fold in a four-level structural taxonomy. Organism is the NCBI-taxonomy species name.

— Where its atoms are —

Atomic coordinates in PDBx/mmCIF format — the same representation the Protein Data Bank distributes. Each line of the _atom_site loop places one backbone atom in Cartesian space (units: ångströms, origin: arbitrary).

The six renders are orthographic views along the three Cartesian axes in both directions. Representation (cartoon, sticks, or surface) and color scheme (sequence-rainbow or by-chain) vary across proteins so the training set covers all the common visualization conventions.

— Local backbone conformation —

Eight-state secondary structure (DSSP): H is the canonical α-helix, G the tighter 3₁₀-helix, I the wider π-helix; E/B are β-structure, T and S are turns and bends, and '-' is everything else. DSSP derives these from the pattern of main-chain N–H···O=C hydrogen bonds, not from the sequence.

P-SEA three-state annotation labels each residue as helix, strand, or coil based purely on the geometry of the Cα trace. It serves as a fallback when the full backbone (and thus DSSP) is unavailable.

The φ/ψ torsion pair specifies the backbone conformation at each residue. φ rotates about the N–Cα bond, ψ about the Cα–C bond. Steric clashes forbid most of the (φ, ψ) plane — the allowed regions (α-helix basin, β-sheet basin, left-handed helix) are the Ramachandran-allowed regions.

— Global shape and packing —

The geometric summary reports three shape descriptors. Rg (radius of gyration) measures how spread out the Cα atoms are about their centre of mass; compact globular proteins have small Rg, elongated or unfolded ones large. Cα contacts (<8 Å, |i−j|>4) count long-range residue pairs in spatial proximity — high for tightly packed folds, near zero for rods or random coil. The bounding-box extents give the protein's footprint along x, y, z in Å.

Solvent-accessible surface area (SASA) is the area in Å² traced out by the centre of a 1.4 Å probe sphere (a water molecule) rolled over the protein's van der Waals surface (Shrake–Rupley / Lee–Richards construction). Buried residues have near-zero SASA; fully exposed residues can exceed 200 Å². The total SASA scales roughly with the number of surface residues.

The contact map is a binary N×N matrix image: pixel (i, j) is dark where Cα_i and Cα_j are within 8 Å and |i−j|>4. Because the |i−j|>4 filter removes local helical contacts, off-diagonal stripes parallel to the main diagonal indicate parallel β-sheets; stripes perpendicular to it indicate antiparallel β-sheets. The Ramachandran plot scatters every residue's (φ, ψ) pair against the sterically allowed regions. The PAE heatmap renders the predicted-aligned-error matrix.

— Structural neighborhood —

3Di is Foldseek's structural alphabet. Each residue is assigned one of twenty discrete states based on how its Cα sits relative to its spatial (not sequential) neighbors. Aligning 3Di strings finds structural homologs roughly as well as full 3D superposition, but orders of magnitude faster.

Nearest PDB neighbors are the top structural matches found by Foldseek when searching this structure against the entire Protein Data Bank. Each hit reports a TM-score (0 to 1; >0.5 almost always implies the same fold) and an E-value. These are *structural* homologs — they may share no detectable sequence similarity.

— Confidence and disorder —

For AlphaFold models, the B-factor field carries pLDDT — the model's own estimate of local accuracy on a 0–100 scale. Regions with pLDDT<50 should be treated as essentially unmodeled; they often correspond to intrinsically disordered segments.

Crystallographic B-factors measure how much each atom's electron density is smeared out, in Å². They rise in mobile loops and surface residues and fall in the buried interior. In AlphaFold models this column is repurposed to hold pLDDT instead.

Predicted aligned error is AlphaFold's pairwise confidence. Unlike pLDDT (per-residue), PAE is per-residue-pair and captures whether two parts of the structure are correctly placed relative to each other. Units are ångströms of expected positional error.